Protein AF-A0A968L967-F1 (afdb_monomer_lite)

Secondary structure (DSSP, 8-state):
--HHHHHHHHHHHHHHHHHHHHHHHHHHHHHHHHHHHHHHHHSTHHHHHHHHHHHHHHHHHHHHHHHHTT-HHHHHHHHHHHHHHHHHHHHHHHHHHHHHHHHHHHHHHHHHHHHHHHHHHHHT-

Sequence (125 aa):
MKETGVMMLGLLLCANLALADDLKDAADKLPLLSERLTKLRESKAVDYARPALDAAQAGIGAVKAALAAKNGTQALQKAESADLQLTLAEAKAAEQESSEQLVLRRAELRKLEAQFDQLLQTGGN

Structure (mmCIF, N/CA/C/O backbone):
data_AF-A0A968L967-F1
#
_entry.id   AF-A0A968L967-F1
#
loop_
_atom_site.group_PDB
_atom_site.id
_atom_site.type_symbol
_atom_site.label_atom_id
_atom_site.label_alt_id
_atom_site.label_comp_id
_atom_site.label_asym_id
_atom_site.label_entity_id
_atom_site.label_seq_id
_atom_site.pdbx_PDB_ins_code
_atom_site.Cartn_x
_atom_site.Cartn_y
_atom_site.Cartn_z
_atom_site.occupancy
_atom_site.B_iso_or_equiv
_atom_site.auth_seq_id
_atom_site.auth_comp_id
_atom_site.auth_asym_id
_atom_site.auth_atom_id
_atom_site.pdbx_PDB_model_num
ATOM 1 N N . MET A 1 1 ? 20.618 25.322 -46.754 1.00 48.81 1 MET A N 1
ATOM 2 C CA . MET A 1 1 ? 20.289 23.916 -46.403 1.00 48.81 1 MET A CA 1
ATOM 3 C C . MET A 1 1 ? 21.127 23.337 -45.248 1.00 48.81 1 MET A C 1
ATOM 5 O O . MET A 1 1 ? 20.975 22.159 -44.966 1.00 48.81 1 MET A O 1
ATOM 9 N N . LYS A 1 2 ? 21.981 24.112 -44.549 1.00 50.69 2 LYS A N 1
ATOM 10 C CA . LYS A 1 2 ? 22.761 23.612 -43.392 1.00 50.69 2 LYS A CA 1
ATOM 11 C C . LYS A 1 2 ? 22.077 23.814 -42.028 1.00 50.69 2 LYS A C 1
ATOM 13 O O . LYS A 1 2 ? 22.429 23.124 -41.082 1.00 50.69 2 LYS A O 1
ATOM 18 N N . GLU A 1 3 ? 21.083 24.699 -41.930 1.00 51.16 3 GLU A N 1
ATOM 19 C CA . GLU A 1 3 ? 20.479 25.074 -40.637 1.00 51.16 3 GLU A CA 1
ATOM 20 C C . GLU A 1 3 ? 19.332 24.159 -40.184 1.00 51.16 3 GLU A C 1
ATOM 22 O O . GLU A 1 3 ? 19.116 23.982 -38.989 1.00 51.16 3 GLU A O 1
ATOM 27 N N . THR A 1 4 ? 18.655 23.476 -41.110 1.00 50.69 4 THR A N 1
ATOM 28 C CA . THR A 1 4 ? 17.589 22.515 -40.778 1.00 50.69 4 THR A CA 1
ATOM 29 C C . THR A 1 4 ? 18.114 21.235 -40.118 1.00 50.69 4 THR A C 1
ATOM 31 O O . THR A 1 4 ? 17.398 20.615 -39.336 1.00 50.69 4 THR A O 1
ATOM 34 N N . GLY A 1 5 ? 19.374 20.854 -40.368 1.00 49.12 5 GLY A N 1
ATOM 35 C CA . GLY A 1 5 ? 19.993 19.670 -39.757 1.00 49.12 5 GLY A CA 1
ATOM 36 C C . GLY A 1 5 ? 20.368 19.857 -38.282 1.00 49.12 5 GLY A C 1
ATOM 37 O O . GLY A 1 5 ? 20.229 18.929 -37.490 1.00 49.12 5 GLY A O 1
ATOM 38 N N . VAL A 1 6 ? 20.789 21.065 -37.889 1.00 56.97 6 VAL A N 1
ATOM 39 C CA . VAL A 1 6 ? 21.196 21.370 -36.503 1.00 56.97 6 VAL A CA 1
ATOM 40 C C . VAL A 1 6 ? 19.978 21.459 -35.580 1.00 56.97 6 VAL A C 1
ATOM 42 O O . VAL A 1 6 ? 20.021 20.986 -34.446 1.00 56.97 6 VAL A O 1
ATOM 45 N N . MET A 1 7 ? 18.859 21.985 -36.086 1.00 54.81 7 MET A N 1
ATOM 46 C CA . MET A 1 7 ? 17.623 22.109 -35.312 1.00 54.81 7 MET A CA 1
ATOM 47 C C . MET A 1 7 ? 16.978 20.741 -35.019 1.00 54.81 7 MET A C 1
ATOM 49 O O . MET A 1 7 ? 16.484 20.515 -33.916 1.00 54.81 7 MET A O 1
ATOM 53 N N . MET A 1 8 ? 17.058 19.792 -35.962 1.00 54.66 8 MET A N 1
ATOM 54 C CA . MET A 1 8 ? 16.560 18.425 -35.755 1.00 54.66 8 MET A CA 1
ATOM 55 C C . MET A 1 8 ? 17.442 17.621 -34.783 1.00 54.66 8 MET A C 1
ATOM 57 O O . MET A 1 8 ? 16.923 16.853 -33.976 1.00 54.66 8 MET A O 1
ATOM 61 N N . LEU A 1 9 ? 18.762 17.844 -34.804 1.00 55.69 9 LEU A N 1
ATOM 62 C CA . LEU A 1 9 ? 19.703 17.205 -33.878 1.00 55.69 9 LEU A CA 1
ATOM 63 C C . LEU A 1 9 ? 19.511 17.697 -32.428 1.00 55.69 9 LEU A C 1
ATOM 65 O O . LEU A 1 9 ? 19.588 16.899 -31.498 1.00 55.69 9 LEU A O 1
ATOM 69 N N . GLY A 1 10 ? 19.190 18.982 -32.232 1.00 57.56 10 GLY A N 1
ATOM 70 C CA . GLY A 1 10 ? 18.888 19.549 -30.910 1.00 57.56 10 GLY A CA 1
ATOM 71 C C . GLY A 1 10 ? 17.601 19.000 -30.280 1.00 57.56 10 GLY A C 1
ATOM 72 O O . GLY A 1 10 ? 17.585 18.680 -29.094 1.00 57.56 10 GLY A O 1
ATOM 73 N N . LEU A 1 11 ? 16.541 18.808 -31.074 1.00 56.53 11 LEU A N 1
ATOM 74 C CA . LEU A 1 11 ? 15.276 18.211 -30.611 1.00 56.53 11 LEU A CA 1
ATOM 75 C C . LEU A 1 11 ? 15.428 16.732 -30.211 1.00 56.53 11 LEU A C 1
ATOM 77 O O . LEU A 1 11 ? 14.818 16.290 -29.237 1.00 56.53 11 LEU A O 1
ATOM 81 N N . LEU A 1 12 ? 16.283 15.983 -30.913 1.00 55.28 12 LEU A N 1
ATOM 82 C CA . LEU A 1 12 ? 16.612 14.593 -30.582 1.00 55.28 12 LEU A CA 1
ATOM 83 C C . LEU A 1 12 ? 17.420 14.463 -29.280 1.00 55.28 12 LEU A C 1
ATOM 85 O O . LEU A 1 12 ? 17.233 13.489 -28.553 1.00 55.28 12 LEU A O 1
ATOM 89 N N . LEU A 1 13 ? 18.285 15.424 -28.939 1.00 56.56 13 LEU A N 1
ATOM 90 C CA . LEU A 1 13 ? 19.026 15.381 -27.670 1.00 56.56 13 LEU A CA 1
ATOM 91 C C . LEU A 1 13 ? 18.135 15.675 -26.452 1.00 56.56 13 LEU A C 1
ATOM 93 O O . LEU A 1 13 ? 18.288 15.020 -25.422 1.00 56.56 13 LEU A O 1
ATOM 97 N N . CYS A 1 14 ? 17.180 16.601 -26.564 1.00 54.75 14 CYS A N 1
ATOM 98 C CA . CYS A 1 14 ? 16.300 16.959 -25.446 1.00 54.75 14 CYS A CA 1
ATOM 99 C C . CYS A 1 14 ? 15.302 15.847 -25.082 1.00 54.75 14 CYS A C 1
ATOM 101 O O . CYS A 1 14 ? 15.035 15.628 -23.903 1.00 54.75 14 CYS A O 1
ATOM 103 N N . ALA A 1 15 ? 14.784 15.105 -26.067 1.00 56.69 15 ALA A N 1
ATOM 104 C CA . ALA A 1 15 ? 13.855 13.998 -25.815 1.00 56.69 15 ALA A CA 1
ATOM 105 C C . ALA A 1 15 ? 14.515 12.826 -25.063 1.00 56.69 15 ALA A C 1
ATOM 107 O O . ALA A 1 15 ? 13.877 12.171 -24.243 1.00 56.69 15 ALA A O 1
ATOM 108 N N . ASN A 1 16 ? 15.809 12.586 -25.300 1.00 56.09 16 ASN A N 1
ATOM 109 C CA . ASN A 1 16 ? 16.555 11.524 -24.620 1.00 56.09 16 ASN A CA 1
ATOM 110 C C . ASN A 1 16 ? 16.835 11.835 -23.140 1.00 56.09 16 ASN A C 1
ATOM 112 O O . ASN A 1 16 ? 16.949 10.908 -22.342 1.00 56.09 16 ASN A O 1
ATOM 116 N N . LEU A 1 17 ? 16.925 13.116 -22.764 1.00 61.56 17 LEU A N 1
ATOM 117 C CA . LEU A 1 17 ? 17.136 13.527 -21.372 1.00 61.56 17 LEU A CA 1
ATOM 118 C C . LEU A 1 17 ? 15.899 13.257 -20.504 1.00 61.56 17 LEU A C 1
ATOM 120 O O . LEU A 1 17 ? 16.039 12.673 -19.436 1.00 61.56 17 LEU A O 1
ATOM 124 N N . ALA A 1 18 ? 14.697 13.591 -20.989 1.00 63.31 18 ALA A N 1
ATOM 125 C CA . ALA A 1 18 ? 13.451 13.327 -20.262 1.00 63.31 18 ALA A CA 1
ATOM 126 C C . ALA A 1 18 ? 13.205 11.819 -20.046 1.00 63.31 18 ALA A C 1
ATOM 128 O O . ALA A 1 18 ? 12.804 11.403 -18.965 1.00 63.31 18 ALA A O 1
ATOM 129 N N . LEU A 1 19 ? 13.524 10.977 -21.039 1.00 64.00 19 LEU A N 1
ATOM 130 C CA . LEU A 1 19 ? 13.419 9.520 -20.884 1.00 64.00 19 LEU A CA 1
ATOM 131 C C . LEU A 1 19 ? 14.410 8.944 -19.864 1.00 64.00 19 LEU A C 1
ATOM 13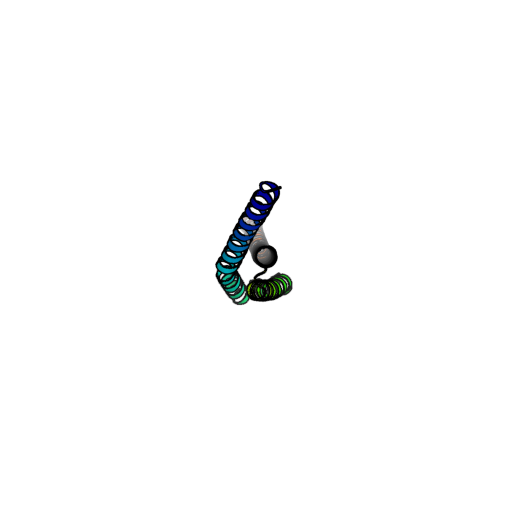3 O O . LEU A 1 19 ? 14.104 7.938 -19.222 1.00 64.00 19 LEU A O 1
ATOM 137 N N . ALA A 1 20 ? 15.608 9.524 -19.759 1.00 70.88 20 ALA A N 1
ATOM 138 C CA . ALA A 1 20 ? 16.617 9.072 -18.808 1.00 70.88 20 ALA A CA 1
ATOM 139 C C . ALA A 1 20 ? 16.223 9.409 -17.361 1.00 70.88 20 ALA A C 1
ATOM 141 O O . ALA A 1 20 ? 16.479 8.599 -16.469 1.00 70.88 20 ALA A O 1
ATOM 142 N N . ASP A 1 21 ? 15.573 10.557 -17.155 1.00 83.88 21 ASP A N 1
ATOM 143 C CA . ASP A 1 21 ? 15.070 10.993 -15.849 1.00 83.88 21 ASP A CA 1
ATOM 144 C C . ASP A 1 21 ? 13.908 10.101 -15.383 1.00 83.88 21 ASP A C 1
ATOM 146 O O . ASP A 1 21 ? 14.001 9.480 -14.325 1.00 83.88 21 ASP A O 1
ATOM 150 N N . ASP A 1 22 ? 12.899 9.875 -16.238 1.00 88.38 22 ASP A N 1
ATOM 151 C CA . ASP A 1 22 ? 11.773 8.974 -15.933 1.00 88.38 22 ASP A CA 1
ATOM 152 C C . ASP A 1 22 ? 12.244 7.549 -15.579 1.00 88.38 22 ASP A C 1
ATOM 154 O O . ASP A 1 22 ? 11.690 6.877 -14.704 1.00 88.38 22 ASP A O 1
ATOM 158 N N . LEU A 1 23 ? 13.270 7.054 -16.286 1.00 90.31 23 LEU A N 1
ATOM 159 C CA . LEU A 1 23 ? 13.829 5.722 -16.058 1.00 90.31 23 LEU A CA 1
ATOM 160 C C . LEU A 1 23 ? 14.514 5.629 -14.690 1.00 90.31 23 LEU A C 1
ATOM 162 O O . LEU A 1 23 ? 14.360 4.622 -13.995 1.00 90.31 23 LEU A O 1
ATOM 166 N N . LYS A 1 24 ? 15.266 6.668 -14.316 1.00 92.62 24 LYS A N 1
ATOM 167 C CA . LYS A 1 24 ? 15.916 6.763 -13.011 1.00 92.62 24 LYS A CA 1
ATOM 168 C C . LYS A 1 24 ? 14.878 6.861 -11.895 1.00 92.62 24 LYS A C 1
ATOM 170 O O . LYS A 1 24 ? 14.949 6.082 -10.948 1.00 92.62 24 LYS A O 1
ATOM 175 N N . ASP A 1 25 ? 13.885 7.727 -12.044 1.00 93.38 25 ASP A N 1
ATOM 176 C CA . ASP A 1 25 ? 12.834 7.925 -11.046 1.00 93.38 25 ASP A CA 1
ATOM 177 C C . ASP A 1 25 ? 12.024 6.648 -10.800 1.00 93.38 25 ASP A C 1
ATOM 179 O O . ASP A 1 25 ? 11.754 6.269 -9.655 1.00 93.38 25 ASP A O 1
ATOM 183 N N . ALA A 1 26 ? 11.672 5.927 -11.867 1.00 94.06 26 ALA A N 1
ATOM 184 C CA . ALA A 1 26 ? 10.995 4.642 -11.748 1.00 94.06 26 ALA A CA 1
ATOM 185 C C . ALA A 1 26 ? 11.873 3.579 -11.061 1.00 94.06 26 ALA A C 1
ATOM 187 O O . ALA A 1 26 ? 11.369 2.783 -10.261 1.00 94.06 26 ALA A O 1
ATOM 188 N N . ALA A 1 27 ? 13.180 3.565 -11.346 1.00 94.19 27 ALA A N 1
ATOM 189 C CA . ALA A 1 27 ? 14.127 2.650 -10.714 1.00 94.19 27 ALA A CA 1
ATOM 190 C C . ALA A 1 27 ? 14.307 2.948 -9.216 1.00 94.19 27 ALA A C 1
ATOM 192 O O . ALA A 1 27 ? 14.304 2.014 -8.413 1.00 94.19 27 ALA A O 1
ATOM 193 N N . ASP A 1 28 ? 14.380 4.226 -8.838 1.00 96.25 28 ASP A N 1
ATOM 194 C CA . ASP A 1 28 ? 14.529 4.672 -7.449 1.00 96.25 28 ASP A CA 1
ATOM 195 C C . ASP A 1 28 ? 13.252 4.388 -6.621 1.00 96.25 28 ASP A C 1
ATOM 197 O O . ASP A 1 28 ? 13.332 4.042 -5.440 1.00 96.25 28 ASP A O 1
ATOM 201 N N . LYS A 1 29 ? 12.060 4.436 -7.239 1.00 95.50 29 LYS A N 1
ATOM 202 C CA . LYS A 1 29 ? 10.777 4.084 -6.591 1.00 95.50 29 LYS A CA 1
ATOM 203 C C . LYS A 1 29 ? 10.586 2.582 -6.366 1.00 95.50 29 LYS A C 1
ATOM 205 O O . LYS A 1 29 ? 9.960 2.180 -5.384 1.00 95.50 29 LYS A O 1
ATOM 210 N N . LEU A 1 30 ? 11.088 1.734 -7.262 1.00 96.31 30 LEU A N 1
ATOM 211 C CA . LEU A 1 30 ? 10.865 0.285 -7.224 1.00 96.31 30 LEU A CA 1
ATOM 212 C C . LEU A 1 30 ? 11.201 -0.404 -5.877 1.00 96.31 30 LEU A C 1
ATOM 214 O O . LEU A 1 30 ? 10.383 -1.221 -5.427 1.00 96.31 30 LEU A O 1
ATOM 218 N N . PRO A 1 31 ? 12.349 -0.139 -5.216 1.00 97.38 31 PRO A N 1
ATOM 219 C CA . PRO A 1 31 ? 12.642 -0.736 -3.913 1.00 97.38 31 PRO A CA 1
ATOM 220 C C . PRO A 1 31 ? 11.648 -0.286 -2.836 1.00 97.38 31 PRO A C 1
ATOM 222 O O . PRO A 1 31 ? 11.162 -1.131 -2.087 1.00 97.38 31 PRO A O 1
ATOM 225 N N . LEU A 1 32 ? 11.261 0.995 -2.821 1.00 96.81 32 LEU A N 1
ATOM 226 C CA . LEU A 1 32 ? 10.294 1.543 -1.860 1.00 96.81 32 LEU A CA 1
ATOM 227 C C . LEU A 1 32 ? 8.913 0.890 -2.007 1.00 96.81 32 LEU A C 1
ATOM 229 O O . LEU A 1 32 ? 8.286 0.519 -1.015 1.00 96.81 32 LEU A O 1
ATOM 233 N N . LEU A 1 33 ? 8.453 0.698 -3.248 1.00 97.50 33 LEU A N 1
ATOM 234 C CA . LEU A 1 33 ? 7.189 0.013 -3.539 1.00 97.50 33 LEU A CA 1
ATOM 235 C C . LEU A 1 33 ? 7.227 -1.454 -3.095 1.00 97.50 33 LEU A C 1
ATOM 237 O O . LEU A 1 33 ? 6.264 -1.958 -2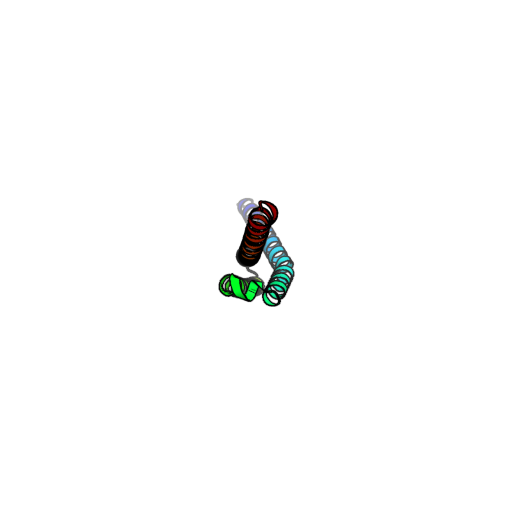.518 1.00 97.50 33 LEU A O 1
ATOM 241 N N . SER A 1 34 ? 8.350 -2.135 -3.337 1.00 97.19 34 SER A N 1
ATOM 242 C CA . SER A 1 34 ? 8.534 -3.540 -2.954 1.00 97.19 34 SER A CA 1
ATOM 243 C C . SER A 1 34 ? 8.564 -3.711 -1.432 1.00 97.19 34 SER A C 1
ATOM 245 O O . SER A 1 34 ? 7.940 -4.631 -0.899 1.00 97.19 34 SER A O 1
ATOM 247 N N . GLU A 1 35 ? 9.239 -2.804 -0.725 1.00 97.62 35 GLU A N 1
ATOM 248 C CA . GLU A 1 35 ? 9.281 -2.784 0.737 1.00 97.62 35 GLU A CA 1
ATOM 249 C C . GLU A 1 35 ? 7.891 -2.517 1.328 1.00 97.62 35 GLU A C 1
ATOM 251 O O . GLU A 1 35 ? 7.434 -3.278 2.182 1.00 97.62 35 GLU A O 1
ATOM 256 N N . ARG A 1 36 ? 7.180 -1.485 0.844 1.00 96.94 36 ARG A N 1
ATOM 257 C CA . ARG A 1 36 ? 5.816 -1.168 1.308 1.00 96.94 36 ARG A CA 1
ATOM 258 C C . ARG A 1 36 ? 4.855 -2.326 1.090 1.00 96.94 36 ARG A C 1
ATOM 260 O O . ARG A 1 36 ? 4.118 -2.681 2.006 1.00 96.94 36 ARG A O 1
ATOM 267 N N . LEU A 1 37 ? 4.891 -2.960 -0.080 1.00 97.31 37 LEU A N 1
ATOM 268 C CA . LEU A 1 37 ? 4.064 -4.134 -0.338 1.00 97.31 37 LEU A CA 1
ATOM 269 C C . LEU A 1 37 ? 4.358 -5.276 0.642 1.00 97.31 37 LEU A C 1
ATOM 271 O O . LEU A 1 37 ? 3.425 -5.916 1.125 1.00 97.31 37 LEU A O 1
ATOM 275 N N . THR A 1 38 ? 5.636 -5.528 0.930 1.00 96.69 38 THR A N 1
ATOM 276 C CA . THR A 1 38 ? 6.049 -6.583 1.866 1.00 96.69 38 THR A CA 1
ATOM 277 C C . THR A 1 38 ? 5.500 -6.300 3.262 1.00 96.69 38 THR A C 1
ATOM 279 O O . THR A 1 38 ? 4.788 -7.138 3.811 1.00 96.69 38 THR A O 1
ATOM 282 N N . LYS A 1 39 ? 5.697 -5.076 3.775 1.00 95.75 39 LYS A N 1
ATOM 283 C CA . LYS A 1 39 ? 5.153 -4.647 5.075 1.00 95.75 39 LYS A CA 1
ATOM 284 C C . LYS A 1 39 ? 3.635 -4.802 5.148 1.00 95.75 39 LYS A C 1
ATOM 286 O O . LYS A 1 39 ? 3.111 -5.291 6.143 1.00 95.75 39 LYS A O 1
ATOM 291 N N . LEU A 1 40 ? 2.915 -4.420 4.092 1.00 93.94 40 LEU A N 1
ATOM 292 C CA . LEU A 1 40 ? 1.457 -4.539 4.072 1.00 93.94 40 LEU A CA 1
ATOM 293 C C . LEU A 1 40 ? 0.986 -5.992 4.030 1.00 93.94 40 LEU A C 1
ATOM 295 O O . LEU A 1 40 ? -0.004 -6.318 4.682 1.00 93.94 40 LEU A O 1
ATOM 299 N N . ARG A 1 41 ? 1.690 -6.877 3.317 1.00 93.31 41 ARG A N 1
ATOM 300 C CA . ARG A 1 41 ? 1.367 -8.313 3.286 1.00 93.31 41 ARG A CA 1
ATOM 301 C C . ARG A 1 41 ? 1.650 -9.032 4.602 1.00 93.31 41 ARG A C 1
ATOM 303 O O . ARG A 1 41 ? 0.978 -10.015 4.886 1.00 93.31 41 ARG A O 1
ATOM 310 N N . GLU A 1 42 ? 2.612 -8.553 5.383 1.00 93.56 42 GLU A N 1
ATOM 311 C CA . GLU A 1 42 ? 2.901 -9.054 6.736 1.00 93.56 42 GLU A CA 1
ATOM 312 C C . GLU A 1 42 ? 1.938 -8.493 7.796 1.00 93.56 42 GLU A C 1
ATOM 314 O O . GLU A 1 42 ? 1.891 -8.978 8.926 1.00 93.56 42 GLU A O 1
ATOM 319 N N . SER A 1 43 ? 1.150 -7.479 7.437 1.00 90.50 43 SER A N 1
ATOM 320 C CA . SER A 1 43 ? 0.160 -6.852 8.309 1.00 90.50 43 SER A CA 1
ATOM 321 C C . SER A 1 43 ? -1.245 -7.442 8.123 1.00 90.50 43 SER A C 1
ATOM 323 O O . SER A 1 43 ? -1.533 -8.142 7.150 1.00 90.50 43 SER A O 1
ATOM 325 N N . LYS A 1 44 ? -2.176 -7.052 9.004 1.00 85.69 44 LYS A N 1
ATOM 326 C CA . LYS A 1 44 ? -3.612 -7.354 8.859 1.00 85.69 44 LYS A CA 1
ATOM 327 C C . LYS A 1 44 ? -4.254 -6.751 7.603 1.00 85.69 44 LYS A C 1
ATOM 329 O O . LYS A 1 44 ? -5.354 -7.146 7.234 1.00 85.69 44 LYS A O 1
ATOM 334 N N . ALA A 1 45 ? -3.581 -5.832 6.901 1.00 83.69 45 ALA A N 1
ATOM 335 C CA . ALA A 1 45 ? -4.075 -5.300 5.632 1.00 83.69 45 ALA A CA 1
ATOM 336 C C . ALA A 1 45 ? -4.341 -6.402 4.593 1.00 83.69 45 ALA A C 1
ATOM 338 O O . ALA A 1 45 ? -5.185 -6.221 3.715 1.00 83.69 45 ALA A O 1
ATOM 339 N N . VAL A 1 46 ? -3.669 -7.556 4.694 1.00 89.88 46 VAL A N 1
ATOM 340 C CA . VAL A 1 46 ? -3.894 -8.689 3.787 1.00 89.88 46 VAL A CA 1
ATOM 341 C C . VAL A 1 46 ? -5.315 -9.249 3.862 1.00 89.88 46 VAL A C 1
ATOM 343 O O . VAL A 1 46 ? -5.811 -9.747 2.853 1.00 89.88 46 VAL A O 1
ATOM 346 N N . ASP A 1 47 ? -5.990 -9.122 5.004 1.00 89.75 47 ASP A N 1
ATOM 347 C CA . ASP A 1 47 ? -7.342 -9.652 5.200 1.00 89.75 47 ASP A CA 1
ATOM 348 C C . ASP A 1 47 ? -8.404 -8.748 4.558 1.00 89.75 47 ASP A C 1
ATOM 350 O O . ASP A 1 47 ? -9.439 -9.221 4.090 1.00 89.75 47 ASP A O 1
ATOM 354 N N . TYR A 1 48 ? -8.122 -7.446 4.462 1.00 89.25 48 TYR A N 1
ATOM 355 C CA . TYR A 1 48 ? -9.105 -6.430 4.068 1.00 89.25 48 TYR A CA 1
ATOM 356 C C . TYR A 1 48 ? -8.831 -5.804 2.697 1.00 89.25 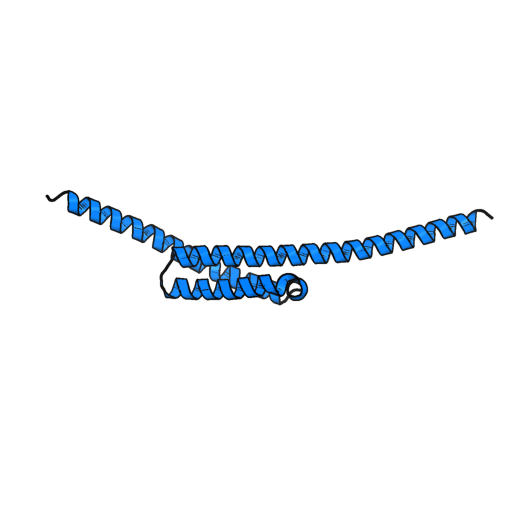48 TYR A C 1
ATOM 358 O O . TYR A 1 48 ? -9.737 -5.304 2.028 1.00 89.25 48 TYR A O 1
ATOM 366 N N . ALA A 1 49 ? -7.579 -5.846 2.244 1.00 93.50 49 ALA A N 1
ATOM 367 C CA . ALA A 1 49 ? -7.127 -5.167 1.037 1.00 93.50 49 ALA A CA 1
ATOM 368 C C . ALA A 1 49 ? -6.415 -6.084 0.035 1.00 93.50 49 ALA A C 1
ATOM 370 O O . ALA A 1 49 ? -5.750 -5.595 -0.882 1.00 93.50 49 ALA A O 1
ATOM 371 N N . ARG A 1 50 ? -6.589 -7.408 0.147 1.00 93.69 50 ARG A N 1
ATOM 372 C CA . ARG A 1 50 ? -5.941 -8.391 -0.736 1.00 93.69 50 ARG A CA 1
ATOM 373 C C . ARG A 1 50 ? -6.005 -8.056 -2.232 1.00 93.69 50 ARG A C 1
ATOM 375 O O . ARG A 1 50 ? -4.949 -8.080 -2.859 1.00 93.69 50 ARG A O 1
ATOM 382 N N . PRO A 1 51 ? -7.159 -7.650 -2.807 1.00 94.50 51 PRO A N 1
ATOM 383 C CA . PRO A 1 51 ? -7.222 -7.310 -4.229 1.00 94.50 51 PRO A CA 1
ATOM 384 C C . PRO A 1 51 ? -6.315 -6.133 -4.614 1.00 94.50 51 PRO A C 1
ATOM 386 O O . PRO A 1 51 ? -5.694 -6.156 -5.673 1.00 94.50 51 PRO A O 1
ATOM 389 N N . ALA A 1 52 ? -6.203 -5.119 -3.749 1.00 94.88 52 ALA A N 1
ATOM 390 C CA . ALA A 1 52 ? -5.335 -3.966 -3.981 1.00 94.88 52 ALA A CA 1
ATOM 391 C C . ALA A 1 52 ? -3.850 -4.346 -3.833 1.00 94.88 52 ALA A C 1
ATOM 393 O O . ALA A 1 52 ? -3.024 -3.934 -4.643 1.00 94.88 52 ALA A O 1
ATOM 394 N N . LEU A 1 53 ? -3.507 -5.213 -2.872 1.00 96.69 53 LEU A N 1
ATOM 395 C CA . LEU A 1 53 ? -2.144 -5.739 -2.712 1.00 96.69 53 LEU A CA 1
ATOM 396 C C . LEU A 1 53 ? -1.715 -6.650 -3.874 1.00 96.69 53 LEU A C 1
ATOM 398 O O . LEU A 1 53 ? -0.541 -6.670 -4.251 1.00 96.69 53 LEU A O 1
ATOM 402 N N . ASP A 1 54 ? -2.641 -7.416 -4.447 1.00 96.81 54 ASP A N 1
ATOM 403 C CA . ASP A 1 54 ? -2.385 -8.242 -5.631 1.00 96.81 54 ASP A CA 1
ATOM 404 C C . ASP A 1 54 ? -2.222 -7.368 -6.886 1.00 96.81 54 ASP A C 1
ATOM 406 O O . ASP A 1 54 ? -1.291 -7.578 -7.668 1.00 96.81 54 ASP A O 1
ATOM 410 N N . ALA A 1 55 ? -3.042 -6.322 -7.036 1.00 96.69 55 ALA A N 1
ATOM 411 C CA . ALA A 1 55 ? -2.889 -5.331 -8.101 1.00 96.69 55 ALA A CA 1
ATOM 412 C C . ALA A 1 55 ? -1.561 -4.558 -7.991 1.00 96.69 55 ALA A C 1
ATOM 414 O O . ALA A 1 55 ? -0.873 -4.375 -8.997 1.00 96.69 55 ALA A O 1
ATOM 415 N N . ALA A 1 56 ? -1.157 -4.161 -6.781 1.00 97.25 56 ALA A N 1
ATOM 416 C CA . ALA A 1 56 ? 0.135 -3.526 -6.529 1.00 97.25 56 ALA A CA 1
ATOM 417 C C . ALA A 1 56 ? 1.309 -4.455 -6.877 1.00 97.25 56 ALA A C 1
ATOM 419 O O . ALA A 1 56 ? 2.245 -4.030 -7.552 1.00 97.25 56 ALA A O 1
ATOM 420 N N . GLN A 1 57 ? 1.245 -5.737 -6.489 1.00 98.06 57 GLN A N 1
ATOM 421 C CA . GLN A 1 57 ? 2.258 -6.741 -6.844 1.00 98.06 57 GLN A CA 1
ATOM 422 C C . GLN A 1 57 ? 2.394 -6.895 -8.365 1.00 98.06 57 GLN A C 1
ATOM 424 O O . GLN A 1 57 ? 3.509 -6.906 -8.893 1.00 98.06 57 GLN A O 1
ATOM 429 N N . ALA A 1 58 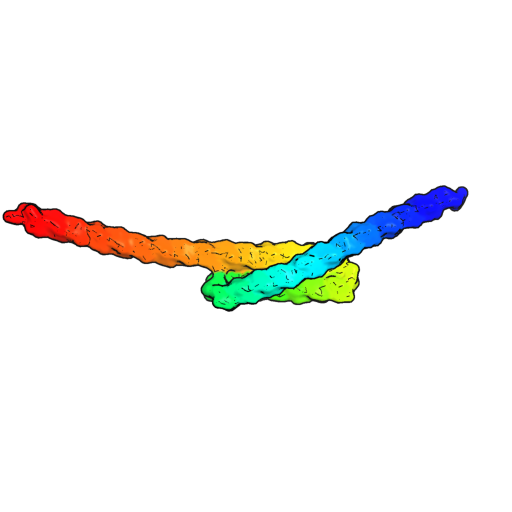? 1.270 -6.985 -9.081 1.00 97.94 58 ALA A N 1
ATOM 430 C CA . ALA A 1 58 ? 1.269 -7.036 -10.541 1.00 97.94 58 ALA A CA 1
ATOM 431 C C . ALA A 1 58 ? 1.847 -5.745 -11.153 1.00 97.94 58 ALA A C 1
ATOM 433 O O . ALA A 1 58 ? 2.650 -5.808 -12.087 1.00 97.94 58 ALA A O 1
ATOM 434 N N . GLY A 1 59 ? 1.503 -4.584 -10.588 1.00 96.69 59 GLY A N 1
ATOM 435 C CA . GLY A 1 59 ? 2.051 -3.281 -10.965 1.00 96.69 59 GLY A CA 1
ATOM 436 C C . GLY A 1 59 ? 3.571 -3.212 -10.811 1.00 96.69 59 GLY A C 1
ATOM 437 O O . GLY A 1 59 ? 4.259 -2.843 -11.757 1.00 96.69 59 GLY A O 1
ATOM 438 N N . ILE A 1 60 ? 4.116 -3.666 -9.679 1.00 97.75 60 ILE A N 1
ATOM 439 C CA . ILE A 1 60 ? 5.566 -3.759 -9.432 1.00 97.75 60 ILE A CA 1
ATOM 440 C C . ILE A 1 60 ? 6.246 -4.684 -10.453 1.00 97.75 60 ILE A C 1
ATOM 442 O O . ILE A 1 60 ? 7.332 -4.375 -10.950 1.00 97.75 60 ILE A O 1
ATOM 446 N N . GLY A 1 61 ? 5.606 -5.800 -10.815 1.00 97.62 61 GLY A N 1
ATOM 447 C CA . GLY A 1 61 ? 6.066 -6.659 -11.909 1.00 97.62 61 GLY A CA 1
ATOM 448 C C . GLY A 1 61 ? 6.129 -5.920 -13.252 1.00 97.62 61 GLY A C 1
ATOM 449 O O . GLY A 1 61 ? 7.122 -6.027 -13.973 1.00 97.62 61 GLY A O 1
ATOM 450 N N . ALA A 1 62 ? 5.113 -5.111 -13.560 1.00 97.06 62 ALA A N 1
ATOM 451 C CA . ALA A 1 62 ? 5.074 -4.294 -14.771 1.00 97.06 62 ALA A CA 1
ATOM 452 C C . ALA A 1 62 ? 6.132 -3.175 -14.776 1.00 97.06 62 ALA A C 1
ATOM 454 O O . ALA A 1 62 ? 6.705 -2.904 -15.830 1.00 97.06 62 ALA A O 1
ATOM 455 N N . VAL A 1 63 ? 6.449 -2.573 -13.621 1.00 97.62 63 VAL A N 1
ATOM 456 C CA . VAL A 1 63 ? 7.568 -1.619 -13.488 1.00 97.62 63 VAL A CA 1
ATOM 457 C C . VAL A 1 63 ? 8.883 -2.294 -13.861 1.00 97.62 63 VA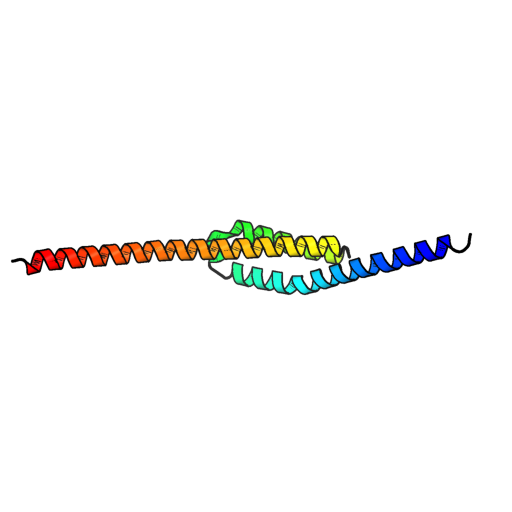L A C 1
ATOM 459 O O . VAL A 1 63 ? 9.617 -1.782 -14.702 1.00 97.62 63 VAL A O 1
ATOM 462 N N . LYS A 1 64 ? 9.161 -3.480 -13.301 1.00 97.25 64 LYS A N 1
ATOM 463 C CA . LYS A 1 64 ? 10.377 -4.252 -13.615 1.00 97.25 64 LYS A CA 1
ATOM 464 C C . LYS A 1 64 ? 10.485 -4.560 -15.109 1.00 97.25 64 LYS A C 1
ATOM 466 O O . LYS A 1 64 ? 11.557 -4.400 -15.687 1.00 97.25 64 LYS A O 1
ATOM 471 N N . ALA A 1 65 ? 9.379 -4.964 -15.734 1.00 97.50 65 ALA A N 1
ATOM 472 C CA . ALA A 1 65 ? 9.337 -5.238 -17.168 1.00 97.50 65 ALA A CA 1
ATOM 473 C C . ALA A 1 65 ? 9.610 -3.978 -18.012 1.00 97.50 65 ALA A C 1
ATOM 475 O O . ALA A 1 65 ? 10.400 -4.033 -18.954 1.00 97.50 65 ALA A O 1
ATOM 476 N N . ALA A 1 66 ? 9.015 -2.836 -17.657 1.00 95.44 66 ALA A N 1
ATOM 477 C CA . ALA A 1 66 ? 9.221 -1.572 -18.364 1.00 95.44 66 ALA A CA 1
ATOM 478 C C . ALA A 1 66 ? 10.653 -1.024 -18.197 1.00 95.44 66 ALA A C 1
ATOM 480 O O . ALA A 1 66 ? 11.248 -0.563 -19.172 1.00 95.44 66 ALA A O 1
ATOM 481 N N . LEU A 1 67 ? 11.243 -1.152 -17.001 1.00 94.38 67 LEU A N 1
ATOM 482 C CA . LEU A 1 67 ? 12.653 -0.827 -16.749 1.00 94.38 67 LEU A CA 1
ATOM 483 C C . LEU A 1 67 ? 13.591 -1.701 -17.591 1.00 94.38 67 LEU A C 1
ATOM 485 O O . LEU A 1 67 ? 14.514 -1.184 -18.220 1.00 94.38 67 LEU A O 1
ATOM 489 N N . ALA A 1 68 ? 13.332 -3.012 -17.664 1.00 95.88 68 ALA A N 1
ATOM 490 C CA . ALA A 1 68 ? 14.106 -3.929 -18.503 1.00 95.88 68 ALA A CA 1
ATOM 491 C C . ALA A 1 68 ? 13.999 -3.578 -19.999 1.00 95.88 68 ALA A C 1
ATOM 493 O O . ALA A 1 68 ? 14.978 -3.695 -20.736 1.00 95.88 68 ALA A O 1
ATOM 494 N N . ALA A 1 69 ? 12.837 -3.082 -20.432 1.00 95.69 69 ALA A N 1
ATOM 495 C CA . ALA A 1 69 ? 12.608 -2.569 -21.781 1.00 95.69 69 ALA A CA 1
ATOM 496 C C . ALA A 1 69 ? 13.171 -1.151 -22.018 1.00 95.69 69 ALA A C 1
ATOM 498 O O . ALA A 1 69 ? 13.021 -0.623 -23.119 1.00 95.69 69 ALA A O 1
ATOM 499 N N . LYS A 1 70 ? 13.809 -0.526 -21.014 1.00 93.62 70 LYS A N 1
ATOM 500 C CA . LYS A 1 70 ? 14.306 0.864 -21.040 1.00 93.62 70 LYS A CA 1
ATOM 501 C C . LYS A 1 70 ? 13.230 1.897 -21.403 1.00 93.62 70 LYS A C 1
ATOM 503 O O . LYS A 1 70 ? 13.533 2.948 -21.961 1.00 93.62 70 LYS A O 1
ATOM 508 N N . ASN A 1 71 ? 11.972 1.604 -21.078 1.00 93.56 71 ASN A N 1
ATOM 509 C CA . ASN A 1 71 ? 10.851 2.504 -21.310 1.00 93.56 71 ASN A CA 1
ATOM 510 C C . ASN A 1 71 ? 10.551 3.293 -20.028 1.00 93.56 71 ASN A C 1
ATOM 512 O O . ASN A 1 71 ? 9.712 2.877 -19.228 1.00 93.56 71 ASN A O 1
ATOM 516 N N . GLY A 1 72 ? 11.266 4.407 -19.832 1.00 91.62 72 GLY A N 1
ATOM 517 C CA . GLY A 1 72 ? 11.190 5.238 -18.624 1.00 91.62 72 GLY A CA 1
ATOM 518 C C . GLY A 1 72 ? 9.775 5.724 -18.319 1.00 91.62 72 GLY A C 1
ATOM 519 O O . GLY A 1 72 ? 9.244 5.427 -17.253 1.00 91.62 72 GLY A O 1
ATOM 520 N N . THR A 1 73 ? 9.112 6.364 -19.282 1.00 93.31 73 THR A N 1
ATOM 521 C CA . THR A 1 73 ? 7.754 6.898 -19.102 1.00 93.31 73 THR A CA 1
ATOM 522 C C . THR A 1 73 ? 6.748 5.809 -18.728 1.00 93.31 73 THR A C 1
ATOM 524 O O . THR A 1 73 ? 5.938 5.985 -17.819 1.00 93.31 73 THR A O 1
ATOM 527 N N . GLN A 1 74 ? 6.811 4.642 -19.381 1.00 93.50 74 GLN A N 1
ATOM 528 C CA . GLN A 1 74 ? 5.948 3.522 -19.009 1.00 93.50 74 GLN A CA 1
ATOM 529 C C . GLN A 1 74 ? 6.296 2.982 -17.618 1.00 93.50 74 GLN A C 1
ATOM 531 O O . GLN A 1 74 ? 5.389 2.659 -16.854 1.00 93.50 74 GLN A O 1
ATOM 536 N N . ALA A 1 75 ? 7.581 2.882 -17.272 1.00 96.62 75 ALA A N 1
ATOM 537 C CA . ALA A 1 75 ? 8.012 2.423 -15.957 1.00 96.62 75 ALA A CA 1
ATOM 538 C C . ALA A 1 75 ? 7.509 3.354 -14.846 1.00 96.62 75 ALA A C 1
ATOM 540 O O . ALA A 1 75 ? 6.964 2.864 -13.857 1.00 96.62 75 ALA A O 1
ATOM 541 N N . LEU A 1 76 ? 7.606 4.671 -15.044 1.00 95.56 76 LEU A N 1
ATOM 542 C CA . LEU A 1 76 ? 7.141 5.674 -14.090 1.00 95.56 76 LEU A CA 1
ATOM 543 C C . LEU A 1 76 ? 5.621 5.615 -13.909 1.00 95.56 76 LEU A C 1
ATOM 545 O O . LEU A 1 76 ? 5.148 5.470 -12.785 1.00 95.56 76 LEU A O 1
ATOM 549 N N . GLN A 1 77 ? 4.852 5.582 -15.002 1.00 96.12 77 GLN A N 1
ATOM 550 C CA . GLN A 1 77 ? 3.389 5.445 -14.936 1.00 96.12 77 GLN A CA 1
ATOM 551 C C . GLN A 1 77 ? 2.951 4.167 -14.207 1.00 96.12 77 GLN A C 1
ATOM 553 O O . GLN A 1 77 ? 1.990 4.162 -13.434 1.00 96.12 77 GLN A O 1
ATOM 558 N N . LYS A 1 78 ? 3.645 3.045 -14.443 1.00 96.94 78 LYS A N 1
ATOM 559 C CA . LYS A 1 78 ? 3.364 1.792 -13.728 1.00 96.94 78 LYS A CA 1
ATOM 560 C C . LYS A 1 78 ? 3.755 1.884 -12.253 1.00 96.94 78 LYS A C 1
ATOM 562 O O . LYS A 1 78 ? 3.051 1.303 -11.428 1.00 96.94 78 LYS A O 1
ATOM 567 N N . ALA A 1 79 ? 4.815 2.620 -11.918 1.00 97.44 79 ALA A N 1
ATOM 568 C CA . ALA A 1 79 ? 5.246 2.833 -10.541 1.00 97.44 79 ALA A CA 1
ATOM 569 C C . ALA A 1 79 ? 4.221 3.671 -9.768 1.00 97.44 79 ALA A C 1
ATOM 571 O O . ALA A 1 79 ? 3.823 3.279 -8.675 1.00 97.44 79 ALA A O 1
ATOM 572 N N . GLU A 1 80 ? 3.718 4.752 -10.364 1.00 97.00 80 GLU A N 1
ATOM 573 C CA . GLU A 1 80 ? 2.641 5.575 -9.797 1.00 97.00 80 GLU A CA 1
ATOM 574 C C . GLU A 1 80 ? 1.348 4.774 -9.617 1.00 97.00 80 GLU A C 1
ATOM 576 O O . GLU A 1 80 ? 0.718 4.816 -8.562 1.00 97.00 80 GLU A O 1
ATOM 581 N N . SER A 1 81 ? 0.969 3.968 -10.612 1.00 97.38 81 SER A N 1
ATOM 582 C CA . SER A 1 81 ? -0.210 3.111 -10.489 1.00 97.38 81 SER A CA 1
ATOM 583 C C . SER A 1 81 ? -0.063 2.072 -9.375 1.00 97.38 81 SER A C 1
ATOM 585 O O . SER A 1 81 ? -1.050 1.778 -8.700 1.00 97.38 81 SER A O 1
ATOM 587 N N . ALA A 1 82 ? 1.124 1.488 -9.191 1.00 97.62 82 ALA A N 1
ATOM 588 C CA . ALA A 1 82 ? 1.379 0.553 -8.100 1.00 97.62 82 ALA A CA 1
ATOM 589 C C . ALA A 1 82 ? 1.321 1.260 -6.736 1.00 97.62 82 ALA A C 1
ATOM 591 O O . ALA A 1 82 ? 0.729 0.728 -5.800 1.00 97.62 82 ALA A O 1
ATOM 592 N N . ASP A 1 83 ? 1.860 2.477 -6.646 1.00 97.94 83 ASP A N 1
ATOM 593 C CA . ASP A 1 83 ? 1.816 3.312 -5.443 1.00 97.94 83 ASP A CA 1
ATOM 594 C C . ASP A 1 83 ? 0.379 3.646 -5.009 1.00 97.94 83 ASP A C 1
ATOM 596 O O . ASP A 1 83 ? 0.022 3.531 -3.833 1.00 97.94 83 ASP A O 1
ATOM 600 N N . LEU A 1 84 ? -0.489 3.969 -5.972 1.00 98.06 84 LEU A N 1
ATOM 601 C CA . LEU A 1 84 ? -1.912 4.204 -5.716 1.00 98.06 84 LEU A CA 1
ATOM 602 C C . LEU A 1 84 ? -2.617 2.953 -5.178 1.00 98.06 84 LEU A C 1
ATOM 604 O O . LEU A 1 84 ? -3.444 3.057 -4.274 1.00 98.06 84 LEU A O 1
ATOM 608 N N . GLN A 1 85 ? -2.284 1.765 -5.692 1.00 97.75 85 GLN A N 1
ATOM 609 C CA . GLN A 1 85 ? -2.852 0.510 -5.187 1.00 97.75 85 GLN A CA 1
ATOM 610 C C . GLN A 1 85 ? -2.380 0.197 -3.760 1.00 97.75 85 GLN A C 1
ATOM 612 O O . GLN A 1 85 ? -3.178 -0.264 -2.946 1.00 97.75 85 GLN A O 1
ATOM 617 N N . LEU A 1 86 ? -1.118 0.493 -3.426 1.00 97.56 86 LEU A N 1
ATOM 618 C CA . LEU A 1 86 ? -0.608 0.363 -2.055 1.00 97.56 86 LEU A CA 1
ATOM 619 C C . LEU A 1 86 ? -1.303 1.340 -1.102 1.00 97.56 86 LEU A C 1
ATOM 621 O O . LEU A 1 86 ? -1.756 0.935 -0.035 1.00 97.56 86 LEU A O 1
ATOM 625 N N . THR A 1 87 ? -1.474 2.591 -1.524 1.00 97.00 87 THR A N 1
ATOM 626 C CA . THR A 1 87 ? -2.191 3.619 -0.753 1.00 97.00 87 THR A CA 1
ATOM 627 C C . THR A 1 87 ? -3.655 3.236 -0.527 1.00 97.00 87 THR A C 1
ATOM 629 O O . THR A 1 87 ? -4.181 3.372 0.576 1.00 97.00 87 THR A O 1
ATOM 632 N N . LEU A 1 88 ? -4.323 2.691 -1.548 1.00 95.88 88 LEU A N 1
ATOM 633 C CA . LEU A 1 88 ? -5.680 2.165 -1.409 1.00 95.88 88 LEU A CA 1
ATOM 634 C C . LEU A 1 88 ? -5.733 1.001 -0.412 1.00 95.88 88 LEU A C 1
ATOM 636 O O . LEU A 1 88 ? -6.691 0.890 0.353 1.00 95.88 88 LEU A O 1
ATOM 640 N N . ALA A 1 89 ? -4.725 0.128 -0.423 1.00 95.75 89 ALA A N 1
ATOM 641 C CA . ALA A 1 89 ? -4.669 -0.991 0.501 1.00 95.75 89 ALA A CA 1
ATOM 642 C C . ALA A 1 89 ? -4.489 -0.535 1.956 1.00 95.75 89 ALA A C 1
ATOM 644 O O . ALA A 1 89 ? -5.191 -1.028 2.838 1.00 95.75 89 ALA A O 1
ATOM 645 N N . GLU A 1 90 ? -3.609 0.440 2.187 1.00 94.06 90 GLU A N 1
ATOM 646 C CA . GLU A 1 90 ? -3.421 1.100 3.484 1.00 94.06 90 GLU A CA 1
ATOM 647 C C . GLU A 1 90 ? -4.722 1.735 3.981 1.00 94.06 90 GLU A C 1
ATOM 649 O O . GLU A 1 90 ? -5.145 1.480 5.108 1.00 94.06 90 GLU A O 1
ATOM 654 N N . ALA A 1 91 ? -5.398 2.503 3.123 1.00 95.12 91 ALA A N 1
ATOM 655 C CA . ALA A 1 91 ? -6.650 3.165 3.472 1.00 95.12 91 ALA A CA 1
ATOM 656 C C . ALA A 1 91 ? -7.746 2.162 3.864 1.00 95.12 91 ALA A C 1
ATOM 658 O O . ALA A 1 91 ? -8.407 2.345 4.883 1.00 95.12 91 ALA A O 1
ATOM 659 N N . LYS A 1 92 ? -7.903 1.072 3.101 1.00 93.94 92 LYS A N 1
ATOM 660 C CA . LYS A 1 92 ? -8.881 0.017 3.412 1.00 93.94 92 LYS A CA 1
ATOM 661 C C . LYS A 1 92 ? -8.579 -0.697 4.724 1.00 93.94 92 LYS A C 1
ATOM 663 O O . LYS A 1 92 ? -9.497 -0.998 5.482 1.00 93.94 92 LYS A O 1
ATOM 668 N N . ALA A 1 93 ? -7.306 -0.975 4.993 1.00 91.19 93 ALA A N 1
ATOM 669 C CA . ALA A 1 93 ? -6.904 -1.589 6.251 1.00 91.19 93 ALA A CA 1
ATOM 670 C C . ALA A 1 93 ? -7.217 -0.670 7.443 1.00 91.19 93 ALA A C 1
ATOM 672 O O . ALA A 1 93 ? -7.807 -1.121 8.423 1.00 91.19 93 ALA A O 1
ATOM 673 N N . ALA A 1 94 ? -6.894 0.621 7.327 1.00 91.62 94 ALA A N 1
ATOM 674 C CA . ALA A 1 94 ? -7.161 1.613 8.365 1.00 91.62 94 ALA A CA 1
ATOM 675 C C . ALA A 1 94 ? -8.666 1.847 8.594 1.00 91.62 94 ALA A C 1
ATOM 677 O O . ALA A 1 94 ? -9.111 1.954 9.737 1.00 91.62 94 ALA A O 1
ATOM 678 N N . GLU A 1 95 ? -9.464 1.900 7.523 1.00 93.50 95 GLU A N 1
ATOM 679 C CA . GLU A 1 95 ? -10.925 2.021 7.610 1.00 93.50 95 GLU A CA 1
ATOM 680 C C . GLU A 1 95 ? -11.528 0.847 8.386 1.00 93.50 95 GLU A C 1
ATOM 682 O O . GLU A 1 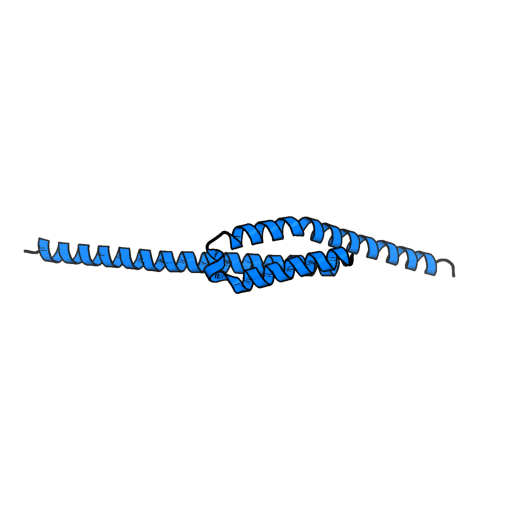95 ? -12.344 1.041 9.291 1.00 93.50 95 GLU A O 1
ATOM 687 N N . GLN A 1 96 ? -11.088 -0.370 8.074 1.00 92.62 96 GLN A N 1
ATOM 688 C CA . GLN A 1 96 ? -11.605 -1.563 8.720 1.00 92.62 96 GLN A CA 1
ATOM 689 C C . GLN A 1 96 ? -11.179 -1.665 10.189 1.00 92.62 96 GLN A C 1
ATOM 691 O O . GLN A 1 96 ? -12.015 -1.969 11.039 1.00 92.62 96 GLN A O 1
ATOM 696 N N . GLU A 1 97 ? -9.924 -1.348 10.515 1.00 90.38 97 GLU A N 1
ATOM 697 C CA . GLU A 1 97 ? -9.461 -1.296 11.906 1.00 90.38 97 GLU A CA 1
ATOM 698 C C . GLU A 1 97 ? -10.270 -0.277 12.726 1.00 90.38 97 GLU A C 1
ATOM 700 O O . GLU A 1 97 ? -10.722 -0.575 13.833 1.00 90.38 97 GLU A O 1
ATOM 705 N N . SER A 1 98 ? -10.525 0.904 12.160 1.00 91.81 98 SER A N 1
ATOM 706 C CA . SER A 1 98 ? -11.362 1.930 12.789 1.00 91.81 98 SER A CA 1
ATOM 707 C C . SER A 1 98 ? -12.802 1.447 13.007 1.00 91.81 98 SER A C 1
ATOM 709 O O . SER A 1 98 ? -13.381 1.655 14.076 1.00 91.81 98 SER A O 1
ATOM 711 N N . SER A 1 99 ? -13.374 0.739 12.029 1.00 93.50 99 SER A N 1
ATOM 712 C CA . SER A 1 99 ? -14.710 0.142 12.133 1.00 93.50 99 SER A CA 1
ATOM 713 C C . SER A 1 99 ? -14.794 -0.892 13.262 1.00 93.50 99 SER A C 1
ATOM 715 O O . SER A 1 99 ? -15.717 -0.854 14.081 1.00 93.50 99 SER A O 1
ATOM 717 N N . GLU A 1 100 ? -13.796 -1.771 13.376 1.00 92.50 100 GLU A N 1
ATOM 718 C CA . GLU A 1 100 ? -13.713 -2.763 14.453 1.00 92.50 100 GLU A CA 1
ATOM 719 C C . GLU A 1 100 ? -13.593 -2.096 15.828 1.00 92.50 100 GLU A C 1
ATOM 721 O O . GLU A 1 100 ? -14.332 -2.439 16.758 1.00 92.50 100 GLU A O 1
ATOM 726 N N . GLN A 1 101 ? -12.734 -1.081 15.952 1.00 93.75 101 GLN A N 1
ATOM 727 C CA . GLN A 1 101 ? -12.609 -0.302 17.184 1.00 93.75 101 GLN A CA 1
ATOM 728 C C . GLN A 1 101 ? -13.922 0.403 17.545 1.00 93.75 101 GLN A C 1
ATOM 730 O O . GLN A 1 101 ? -14.321 0.400 18.711 1.00 93.75 101 GLN A O 1
ATOM 735 N N . LEU A 1 102 ? -14.641 0.960 16.568 1.00 96.00 102 LEU A N 1
ATOM 736 C CA . LEU A 1 102 ? -15.927 1.619 16.798 1.00 96.00 102 LEU A CA 1
ATOM 737 C C . LEU A 1 102 ? -16.976 0.650 17.361 1.00 96.00 102 LEU A C 1
ATOM 739 O O . LEU A 1 102 ? -17.733 1.019 18.265 1.00 96.00 102 LEU A O 1
ATOM 743 N N . VAL A 1 103 ? -17.024 -0.587 16.860 1.00 95.81 103 VAL A N 1
ATOM 744 C CA . VAL A 1 103 ? -17.926 -1.628 17.379 1.00 95.81 103 VAL A CA 1
ATOM 745 C C . VAL A 1 103 ? -17.592 -1.962 18.833 1.00 95.81 103 VAL A C 1
ATOM 747 O O . VAL A 1 103 ? -18.500 -2.004 19.667 1.00 95.81 103 VAL A O 1
ATOM 750 N N . LEU A 1 104 ? -16.306 -2.126 19.159 1.00 95.31 104 LEU A N 1
ATOM 751 C CA . LEU A 1 104 ? -15.857 -2.381 20.532 1.00 95.31 104 LEU A CA 1
ATOM 752 C C . LEU A 1 104 ? -16.236 -1.230 21.472 1.00 95.31 104 LEU A C 1
ATOM 754 O O . LEU A 1 104 ? -16.851 -1.464 22.512 1.00 95.31 104 LEU A O 1
ATOM 758 N N . ARG A 1 105 ? -15.975 0.021 21.074 1.00 95.25 105 ARG A N 1
ATOM 759 C CA . ARG A 1 105 ? -16.335 1.208 21.869 1.00 95.25 105 ARG A CA 1
ATOM 760 C C . ARG A 1 105 ? -17.839 1.327 22.101 1.00 95.25 105 ARG A C 1
ATOM 762 O O . ARG A 1 105 ? -18.264 1.657 23.204 1.00 95.25 105 ARG A O 1
ATOM 769 N N . ARG A 1 106 ? -18.665 1.020 21.097 1.00 96.00 106 ARG A N 1
ATOM 770 C CA . ARG A 1 106 ? -20.131 0.997 21.255 1.00 96.00 106 ARG A CA 1
ATOM 771 C C . ARG A 1 106 ? -20.593 -0.081 22.234 1.00 96.00 106 ARG A C 1
ATOM 773 O O . ARG A 1 106 ? -21.537 0.154 22.983 1.00 96.00 106 ARG A O 1
ATOM 780 N N . ALA A 1 107 ? -19.954 -1.249 22.236 1.00 95.88 107 ALA A N 1
ATOM 781 C CA . ALA A 1 107 ? -20.269 -2.309 23.189 1.00 95.88 107 ALA A CA 1
ATOM 782 C C . ALA A 1 107 ? -19.878 -1.922 24.627 1.00 95.88 107 ALA A C 1
ATOM 784 O O . ALA A 1 107 ? -20.659 -2.144 25.552 1.00 95.88 107 ALA A O 1
ATOM 785 N N . GLU A 1 108 ? -18.710 -1.298 24.809 1.00 95.81 108 GLU A N 1
ATOM 786 C CA . GLU A 1 108 ? -18.260 -0.762 26.101 1.00 95.81 108 GLU A CA 1
ATOM 787 C C . GLU A 1 108 ? -19.224 0.300 26.642 1.00 95.81 108 GLU A C 1
ATOM 789 O O . GLU A 1 108 ? -19.624 0.221 27.803 1.00 95.81 108 GLU A O 1
ATOM 794 N N . LEU A 1 109 ? -19.653 1.242 25.793 1.00 96.62 109 LEU A N 1
ATOM 795 C CA . LEU A 1 109 ? -20.621 2.277 26.168 1.00 96.62 109 LEU A CA 1
ATOM 796 C C . LEU A 1 109 ? -21.947 1.673 26.633 1.00 96.62 109 LEU A C 1
ATOM 798 O O . LEU A 1 109 ? -22.395 1.986 27.730 1.00 96.62 109 LEU A O 1
ATOM 802 N N . ARG A 1 110 ? -22.521 0.735 25.870 1.00 96.19 110 ARG A N 1
ATOM 803 C CA . ARG A 1 110 ? -23.774 0.060 26.258 1.00 96.19 110 ARG A CA 1
ATOM 804 C C . ARG A 1 110 ? -23.662 -0.678 27.586 1.00 96.19 110 ARG A C 1
ATOM 806 O O . ARG A 1 110 ? -24.613 -0.714 28.361 1.00 96.19 110 ARG A O 1
ATOM 813 N N . LYS A 1 111 ? -22.509 -1.296 27.853 1.00 96.12 111 LYS A N 1
ATOM 814 C CA . LYS A 1 111 ? -22.262 -1.963 29.134 1.00 96.12 111 LYS A CA 1
ATOM 815 C C . LYS A 1 111 ? -22.242 -0.952 30.279 1.00 96.12 111 LYS A C 1
ATOM 817 O O . LYS A 1 111 ? -22.811 -1.232 31.330 1.00 96.12 111 LYS A O 1
ATOM 822 N N . LEU A 1 112 ? -21.599 0.197 30.078 1.00 95.94 112 LEU A N 1
ATOM 823 C CA . LEU A 1 112 ? -21.523 1.253 31.083 1.00 95.94 112 LEU A CA 1
ATOM 824 C C . LEU A 1 112 ? -22.897 1.890 31.340 1.00 95.94 112 LEU A C 1
ATOM 826 O O . LEU A 1 112 ? -23.257 2.098 32.493 1.00 95.94 112 LEU A O 1
ATOM 830 N N . GLU A 1 113 ? -23.683 2.121 30.286 1.00 95.00 113 GLU A N 1
ATOM 831 C CA . GLU A 1 113 ? -25.075 2.588 30.373 1.00 95.00 113 GLU A CA 1
ATOM 832 C C . GLU A 1 113 ? -25.931 1.617 31.199 1.00 95.00 113 GLU A C 1
ATOM 834 O O . GLU A 1 113 ? -26.553 2.025 32.175 1.00 95.00 113 GLU A O 1
ATOM 839 N N . ALA A 1 114 ? -25.874 0.314 30.902 1.00 95.12 114 ALA A N 1
ATOM 840 C CA . ALA A 1 114 ? -26.616 -0.696 31.658 1.00 95.12 114 ALA A CA 1
ATOM 841 C C . ALA A 1 114 ? -26.193 -0.771 33.138 1.00 95.12 114 ALA A C 1
ATOM 843 O O . ALA A 1 114 ? -27.031 -0.963 34.020 1.00 95.12 114 ALA A O 1
ATOM 844 N N . GLN A 1 115 ? -24.897 -0.609 33.428 1.00 94.06 115 GLN A N 1
ATOM 845 C CA . GLN A 1 115 ? -24.396 -0.538 34.805 1.00 94.06 115 GLN A CA 1
ATOM 846 C C . GLN A 1 115 ? -24.915 0.707 35.533 1.00 94.06 115 GLN A C 1
ATOM 848 O O . GLN A 1 115 ? -25.268 0.624 36.709 1.00 94.06 115 GLN A O 1
ATOM 853 N N . PHE A 1 116 ? -24.978 1.847 34.844 1.00 94.25 116 PHE A N 1
ATOM 854 C CA . PHE A 1 116 ? -25.504 3.087 35.402 1.00 94.25 116 PHE A CA 1
ATOM 855 C C . PHE A 1 116 ? -27.004 2.975 35.707 1.00 94.25 116 PHE A C 1
ATOM 857 O O . PHE A 1 116 ? -27.425 3.292 36.819 1.00 94.25 116 PHE A O 1
ATOM 864 N N . ASP A 1 117 ? -27.790 2.425 34.779 1.00 94.25 117 ASP A N 1
ATOM 865 C CA . ASP A 1 117 ? -29.222 2.179 34.974 1.00 94.25 117 ASP A CA 1
ATOM 866 C C . ASP A 1 117 ? -29.485 1.239 36.160 1.00 94.25 117 ASP A C 1
ATOM 868 O O . ASP A 1 117 ? -30.381 1.481 36.972 1.00 94.25 117 ASP A O 1
ATOM 872 N N . GLN A 1 118 ? -28.671 0.190 36.313 1.00 92.44 118 GLN A N 1
ATOM 873 C CA . GLN A 1 118 ? -28.772 -0.732 37.444 1.00 92.44 118 GLN A CA 1
ATOM 874 C C . GLN A 1 118 ? -28.465 -0.045 38.786 1.00 92.44 118 GLN A C 1
ATOM 876 O O . GLN A 1 118 ? -29.147 -0.305 39.780 1.00 92.44 118 GLN A O 1
ATOM 881 N N . LEU A 1 119 ? -27.465 0.841 38.837 1.00 91.94 119 LEU A N 1
ATOM 882 C CA . LEU A 1 119 ? -27.149 1.623 40.040 1.00 91.94 119 LEU A CA 1
ATOM 883 C C . LEU A 1 119 ? -28.286 2.582 40.411 1.00 91.94 119 LEU A C 1
ATOM 885 O O . LEU A 1 119 ? -28.636 2.686 41.585 1.00 91.94 119 LEU A O 1
ATOM 889 N N . LEU A 1 120 ? -28.912 3.229 39.425 1.00 90.38 120 LEU A N 1
ATOM 890 C CA . LEU A 1 120 ? -30.070 4.095 39.661 1.00 90.38 120 LEU A CA 1
ATOM 891 C C . LEU A 1 120 ? -31.274 3.319 40.207 1.00 90.38 120 LEU A C 1
ATOM 893 O O . LEU A 1 120 ? -31.947 3.790 41.121 1.00 90.38 120 LEU A O 1
ATOM 897 N N . GLN A 1 121 ? -31.529 2.117 39.688 1.00 88.06 121 GLN A N 1
ATOM 898 C CA . GLN A 1 121 ? -32.624 1.265 40.162 1.00 88.06 121 GLN A CA 1
ATOM 899 C C . GLN A 1 121 ? -32.371 0.691 41.564 1.00 88.06 121 GLN A C 1
ATOM 901 O O . GLN A 1 121 ? -33.317 0.473 42.315 1.00 88.06 121 GLN A O 1
ATOM 906 N N . THR A 1 122 ? -31.111 0.436 41.926 1.00 78.88 122 THR A N 1
ATOM 907 C CA . THR A 1 122 ? -30.746 -0.150 43.229 1.00 78.88 122 THR A CA 1
ATOM 908 C C . THR A 1 122 ? -30.572 0.884 44.343 1.00 78.88 122 THR A C 1
ATOM 910 O O . THR A 1 122 ? -30.845 0.556 45.491 1.00 78.88 122 THR A O 1
ATOM 913 N N . GLY A 1 123 ? -30.160 2.119 44.033 1.00 67.44 123 GLY A N 1
ATOM 914 C CA . GLY A 1 123 ? -29.998 3.208 45.010 1.00 67.44 123 GLY A CA 1
ATOM 915 C C . GLY A 1 123 ? -31.248 4.062 45.270 1.00 67.44 123 GLY A C 1
ATOM 916 O O . GLY A 1 123 ? -31.192 4.973 46.090 1.00 67.44 123 GLY A O 1
ATOM 917 N N . GLY A 1 124 ? -32.350 3.810 44.554 1.00 57.47 124 GLY A N 1
ATOM 918 C CA . GLY A 1 124 ? -33.637 4.502 44.714 1.00 57.47 124 GLY A CA 1
ATOM 919 C C . GLY A 1 124 ? -34.642 3.819 45.656 1.00 57.47 124 GLY A C 1
ATOM 920 O O . GLY A 1 124 ? -35.774 4.293 45.749 1.00 57.47 124 GLY A O 1
ATOM 921 N N . ASN A 1 125 ? -34.244 2.729 46.322 1.00 48.41 125 ASN A N 1
ATOM 922 C CA . ASN A 1 125 ? -34.972 2.070 47.418 1.00 48.41 125 ASN A CA 1
ATOM 923 C C . ASN A 1 125 ? -34.287 2.361 48.757 1.00 48.41 125 ASN A C 1
ATOM 925 O O . ASN A 1 125 ? -34.999 2.339 49.784 1.00 48.41 125 ASN A O 1
#

pLDDT: mean 87.47, std 15.22, range [48.41, 98.06]

Radius of gyration: 27.06 Å; chains: 1; bounding box: 58×35×94 Å

Foldseek 3Di:
DPVVVVVVVVVVVVVVVVLVVLLVVLVVLLVVLVVLLVVCCVDPLCVFLVVLSVLLVVLSVQLVVCSVVSRSVSNNVSSVSSVVSSVVSVVRSVVVVVVVVVVVVVVVVVVVVVVVVVCVVVVVD